Protein AF-A0A9N9CQS3-F1 (afdb_monomer_lite)

InterPro domains:
  IPR002759 RNase P subunit Pop5/Rpp14/Rnp2-like [PF01900] (7-66)
  IPR016819 Ribonuclease P/MRP protein subunit Pop5 [PIRSF023803] (1-77)
  IPR038085 RNase P subunit Pop5/Rpp14/Rnp2-like domain superfamily [G3DSA:3.30.70.3250] (1-77)
  IPR038085 RNase P subunit Pop5/Rpp14/Rnp2-like d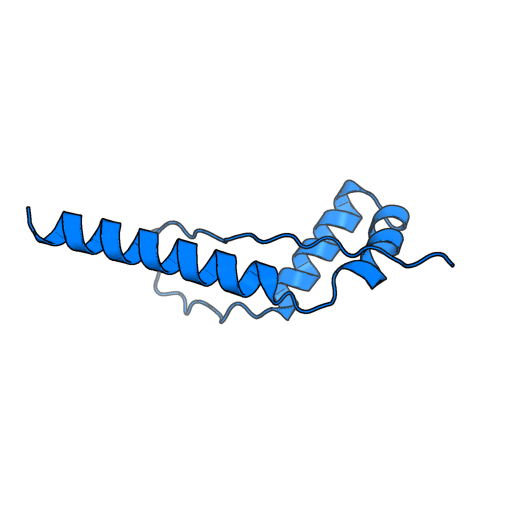omain superfamily [SSF160350] (1-74)

Organism: NCBI:txid1433469

Foldseek 3Di:
DDDDDADDDDDDDDDDCPVDDPDPPPDDDPVVVVVVVLVVQCVVPNPVSSVVCVPRPDDDDPPVVVVVVVVVVVVVVVVVVVVVD

Secondary structure (DSSP, 8-state):
---PPP-------PPP-------------HHHHHHHHHHHHHHHHHHHHHHHHTTTS----HHHHHHHHHHHHHHHHHHHHHHT-

pLDDT: mean 79.53, std 11.98, range [51.5, 96.94]

Structure (mmCIF, N/CA/C/O backbone):
data_AF-A0A9N9CQS3-F1
#
_entry.id   AF-A0A9N9CQS3-F1
#
loop_
_atom_site.group_PDB
_atom_site.id
_atom_site.type_symbol
_atom_site.label_atom_id
_atom_site.label_alt_id
_atom_site.label_comp_id
_atom_site.label_asym_id
_atom_site.label_entity_id
_atom_site.label_seq_id
_atom_site.pdbx_PDB_ins_code
_atom_site.Cartn_x
_atom_site.Cartn_y
_atom_site.Cartn_z
_atom_site.occupancy
_atom_site.B_iso_or_equiv
_atom_site.auth_seq_id
_atom_site.auth_comp_id
_atom_site.auth_asym_id
_atom_site.auth_atom_id
_atom_site.pdbx_PDB_model_num
ATOM 1 N N . MET A 1 1 ? 15.546 25.068 -8.816 1.00 60.31 1 MET A N 1
ATOM 2 C CA . MET A 1 1 ? 15.567 24.020 -7.767 1.00 60.31 1 MET A CA 1
ATOM 3 C C . MET A 1 1 ? 14.471 23.011 -8.063 1.00 60.31 1 MET A C 1
ATOM 5 O O . MET A 1 1 ? 13.356 23.438 -8.330 1.00 60.31 1 MET A O 1
ATOM 9 N N . VAL A 1 2 ? 14.768 21.710 -8.041 1.00 82.69 2 VAL A N 1
ATOM 10 C CA . VAL A 1 2 ? 13.784 20.645 -8.315 1.00 82.69 2 VAL A CA 1
ATOM 11 C C . VAL A 1 2 ? 13.652 19.773 -7.067 1.00 82.69 2 VAL A C 1
ATOM 13 O O . VAL A 1 2 ? 14.658 19.456 -6.440 1.00 82.69 2 VAL A O 1
ATOM 16 N N . ARG A 1 3 ? 12.418 19.432 -6.681 1.00 83.44 3 ARG A N 1
ATOM 17 C CA . ARG A 1 3 ? 12.093 18.618 -5.497 1.00 83.44 3 ARG A CA 1
ATOM 18 C C . ARG A 1 3 ? 11.326 17.368 -5.912 1.00 83.44 3 ARG A C 1
ATOM 20 O O . ARG A 1 3 ? 10.509 17.443 -6.830 1.00 83.44 3 ARG A O 1
ATOM 27 N N . LEU A 1 4 ? 11.538 16.256 -5.212 1.00 74.81 4 LEU A N 1
ATOM 28 C CA . LEU A 1 4 ? 10.735 15.046 -5.393 1.00 74.81 4 LEU A CA 1
ATOM 29 C C . LEU A 1 4 ? 9.329 15.268 -4.815 1.00 74.81 4 LEU A C 1
ATOM 31 O O . LEU A 1 4 ? 9.166 15.852 -3.742 1.00 74.81 4 LEU A O 1
ATOM 35 N N . LYS A 1 5 ? 8.300 14.854 -5.559 1.00 80.94 5 LYS A N 1
ATOM 36 C CA . LYS A 1 5 ? 6.903 14.902 -5.114 1.00 80.94 5 LYS A CA 1
ATOM 37 C C . LYS A 1 5 ? 6.468 13.498 -4.706 1.00 80.94 5 LYS A C 1
ATOM 39 O O . LYS A 1 5 ? 6.405 12.616 -5.555 1.00 80.94 5 LYS A O 1
ATOM 44 N N . HIS A 1 6 ? 6.143 13.320 -3.430 1.00 76.94 6 HIS A N 1
ATOM 45 C CA . HIS A 1 6 ? 5.570 12.077 -2.916 1.00 76.94 6 HIS A CA 1
ATOM 46 C C . HIS A 1 6 ? 4.066 12.016 -3.212 1.00 76.94 6 HIS A C 1
ATOM 48 O O . HIS A 1 6 ? 3.385 13.044 -3.164 1.00 76.94 6 HIS A O 1
ATOM 54 N N . ARG A 1 7 ? 3.563 10.817 -3.524 1.00 79.44 7 ARG A N 1
ATOM 55 C CA . ARG A 1 7 ? 2.133 10.508 -3.644 1.00 79.44 7 ARG A CA 1
ATOM 56 C C . ARG A 1 7 ? 1.795 9.411 -2.646 1.00 79.44 7 ARG A C 1
ATOM 58 O O . ARG A 1 7 ? 2.592 8.495 -2.470 1.00 79.44 7 ARG A O 1
ATOM 65 N N . TRP A 1 8 ? 0.632 9.524 -2.025 1.00 81.62 8 TRP A N 1
ATOM 66 C CA . TRP A 1 8 ? 0.181 8.632 -0.962 1.00 81.62 8 TRP A CA 1
ATOM 67 C C . TRP A 1 8 ? -1.065 7.904 -1.423 1.00 81.62 8 TRP A C 1
ATOM 69 O O . TRP A 1 8 ? -1.880 8.485 -2.139 1.00 81.62 8 TRP A O 1
ATOM 79 N N . ILE A 1 9 ? -1.174 6.641 -1.032 1.00 81.56 9 ILE A N 1
ATOM 80 C CA . ILE A 1 9 ? -2.309 5.781 -1.345 1.00 81.56 9 ILE A CA 1
ATOM 81 C C . ILE A 1 9 ? -2.843 5.287 -0.008 1.00 81.56 9 ILE A C 1
ATOM 83 O O . ILE A 1 9 ? -2.082 4.736 0.787 1.00 81.56 9 ILE A O 1
ATOM 87 N N . LEU A 1 10 ? -4.126 5.532 0.232 1.00 84.19 10 LEU A N 1
ATOM 88 C CA . LEU A 1 10 ? -4.872 4.946 1.334 1.00 84.19 10 LEU A CA 1
ATOM 89 C C . LEU A 1 10 ? -5.677 3.774 0.774 1.00 84.19 10 LEU A C 1
ATOM 91 O O . LEU A 1 10 ? -6.239 3.891 -0.315 1.00 84.19 10 LEU A O 1
ATOM 95 N N . PHE A 1 11 ? -5.697 2.657 1.488 1.00 84.50 11 PHE A N 1
ATOM 96 C CA . PHE A 1 11 ? -6.518 1.503 1.148 1.00 84.50 11 PHE A CA 1
ATOM 97 C C . PHE A 1 11 ? -7.019 0.846 2.431 1.00 84.50 11 PHE A C 1
ATOM 99 O O . PHE A 1 11 ? -6.376 0.950 3.476 1.00 84.50 11 PHE A O 1
ATOM 106 N N . GLU A 1 12 ? -8.151 0.168 2.318 1.00 85.19 12 GLU A N 1
ATOM 107 C CA . GLU A 1 12 ? -8.800 -0.582 3.386 1.00 85.19 12 GLU A CA 1
ATOM 108 C C . GLU A 1 12 ? -8.926 -2.045 2.950 1.00 85.19 12 GLU A C 1
ATOM 110 O O . GLU A 1 12 ? -9.118 -2.336 1.766 1.00 85.19 12 GLU A O 1
ATOM 115 N N . THR A 1 13 ? -8.771 -2.972 3.894 1.00 82.50 13 THR A N 1
ATOM 116 C CA . THR A 1 13 ? -8.966 -4.407 3.666 1.00 82.50 13 THR A CA 1
ATOM 117 C C . THR A 1 13 ? -10.234 -4.854 4.376 1.00 82.50 13 THR A C 1
ATOM 119 O O . THR A 1 13 ? -10.261 -4.894 5.604 1.00 82.50 13 THR A O 1
ATOM 122 N N . LEU A 1 14 ? -11.257 -5.200 3.600 1.00 84.56 14 LEU A N 1
ATOM 123 C CA . LEU A 1 14 ? -12.525 -5.715 4.106 1.00 84.56 14 LEU A CA 1
ATOM 124 C C . LEU A 1 14 ? -12.464 -7.243 4.159 1.00 84.56 14 LEU A C 1
ATOM 126 O O . LEU A 1 14 ? -12.140 -7.886 3.157 1.00 84.56 14 LEU A O 1
ATOM 130 N N . PHE A 1 15 ? -12.767 -7.813 5.322 1.00 82.25 15 PHE A N 1
ATOM 131 C CA . PHE A 1 15 ? -12.898 -9.255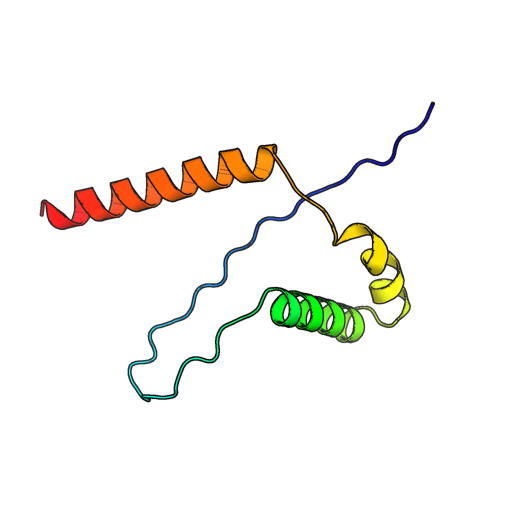 5.506 1.00 82.25 15 PHE A CA 1
ATOM 132 C C . PHE A 1 15 ? -14.381 -9.601 5.584 1.00 82.25 15 PHE A C 1
ATOM 134 O O . PHE A 1 15 ? -15.132 -8.949 6.301 1.00 82.25 15 PHE A O 1
ATOM 141 N N . GLU A 1 16 ? -14.8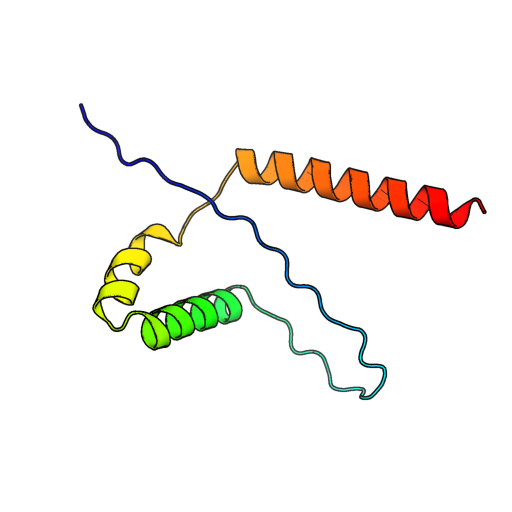05 -10.608 4.828 1.00 82.62 16 GLU A N 1
ATOM 142 C CA . GLU A 1 16 ? -16.163 -11.132 4.931 1.00 82.62 16 GLU A CA 1
ATOM 143 C C . GLU A 1 16 ? -16.236 -12.101 6.116 1.00 82.62 16 GLU A C 1
ATOM 145 O O . GLU A 1 16 ? -15.371 -12.974 6.253 1.00 82.62 16 GLU A O 1
ATOM 150 N N . ASP A 1 17 ? -17.270 -11.970 6.951 1.00 69.81 17 ASP A N 1
ATOM 151 C CA . ASP A 1 17 ? -17.531 -12.871 8.075 1.00 69.81 17 ASP A CA 1
ATOM 152 C C . ASP A 1 17 ? -17.962 -14.249 7.555 1.00 69.81 17 ASP A C 1
ATOM 154 O O . ASP A 1 17 ? -19.136 -14.631 7.533 1.00 69.81 17 ASP A O 1
ATOM 158 N N . THR A 1 18 ? -16.986 -15.039 7.113 1.00 63.12 18 THR A N 1
ATOM 159 C CA . THR A 1 18 ? -17.205 -16.452 6.826 1.00 63.12 18 THR A CA 1
ATOM 160 C C . THR A 1 18 ? -17.364 -17.161 8.166 1.00 63.12 18 THR A C 1
ATOM 162 O O . THR A 1 18 ? -16.395 -17.533 8.821 1.00 63.12 18 THR A O 1
ATOM 165 N N . SER A 1 19 ? -18.619 -17.317 8.580 1.00 61.19 19 SER A N 1
ATOM 166 C CA . SER A 1 19 ? -19.093 -17.824 9.875 1.00 61.19 19 SER A CA 1
ATOM 167 C C . SER A 1 19 ? -18.691 -19.262 10.252 1.00 61.19 19 SER A C 1
ATOM 169 O O . SER A 1 19 ? -19.334 -19.863 11.109 1.00 61.19 19 SER A O 1
ATOM 171 N N . GLN A 1 20 ? -17.637 -19.844 9.676 1.00 56.28 20 GLN A N 1
ATOM 172 C CA . GLN A 1 20 ? -17.130 -21.156 10.076 1.00 56.28 20 GLN A CA 1
ATOM 173 C C . GLN A 1 20 ? -15.611 -21.251 9.924 1.00 56.28 20 GLN A C 1
ATOM 175 O O . GLN A 1 20 ? -15.109 -21.677 8.889 1.00 56.28 20 GLN A O 1
ATOM 180 N N . GLN A 1 21 ? -14.890 -20.909 10.989 1.00 54.09 21 GLN A N 1
ATOM 181 C CA . GLN A 1 21 ? -14.030 -21.830 11.745 1.00 54.09 21 GLN A CA 1
ATOM 182 C C . GLN A 1 21 ? -13.200 -21.012 12.731 1.00 54.09 21 GLN A C 1
ATOM 184 O O . GLN A 1 21 ? -12.496 -20.089 12.327 1.00 54.09 21 GLN A O 1
ATOM 189 N N . ASP A 1 22 ? -13.285 -21.393 14.009 1.00 51.50 22 ASP A N 1
ATOM 190 C CA . ASP A 1 22 ? -12.446 -20.959 15.131 1.00 51.50 22 ASP A CA 1
ATOM 191 C C . ASP A 1 22 ? -10.962 -21.260 14.863 1.00 51.50 22 ASP A C 1
ATOM 193 O O . ASP A 1 22 ? -10.337 -22.130 15.472 1.00 51.50 22 ASP A O 1
ATOM 197 N N . THR A 1 23 ? -10.390 -20.553 13.903 1.00 57.19 23 THR A N 1
ATOM 198 C CA . THR A 1 23 ? -8.965 -20.537 13.622 1.00 57.19 23 THR A CA 1
ATOM 199 C C . THR A 1 23 ? -8.495 -19.211 14.174 1.00 57.19 23 THR A C 1
ATOM 201 O O . THR A 1 23 ? -8.993 -18.167 13.761 1.00 57.19 23 THR A O 1
ATOM 204 N N . SER A 1 24 ? -7.604 -19.251 15.163 1.00 56.41 24 SER A N 1
ATOM 205 C CA . SER A 1 24 ? -6.949 -18.063 15.706 1.00 56.41 24 SER A CA 1
ATOM 206 C C . SER A 1 24 ? -6.503 -17.177 14.547 1.00 56.41 24 SER A C 1
ATOM 208 O O . SER A 1 24 ? -5.611 -17.567 13.796 1.00 56.41 24 SER A O 1
ATOM 210 N N . VAL A 1 25 ? -7.173 -16.040 14.353 1.00 62.94 25 VAL A N 1
ATOM 211 C CA . VAL A 1 25 ? -6.815 -15.098 13.296 1.00 62.94 25 VAL A CA 1
ATOM 212 C C . VAL A 1 25 ? -5.425 -14.590 13.649 1.00 62.94 25 VAL A C 1
ATOM 214 O O . VAL A 1 25 ? -5.263 -13.839 14.614 1.00 62.94 25 VAL A O 1
ATOM 217 N N . ASP A 1 26 ? -4.412 -15.077 12.934 1.00 69.31 26 ASP A N 1
ATOM 218 C CA . ASP A 1 26 ? -3.042 -14.620 13.123 1.00 69.31 26 ASP A CA 1
ATOM 219 C C . ASP A 1 26 ? -3.007 -13.105 12.909 1.00 69.31 26 ASP A C 1
ATOM 221 O O . ASP A 1 26 ? -3.611 -12.568 11.976 1.00 69.31 26 ASP A O 1
ATOM 225 N N . SER A 1 27 ? -2.337 -12.396 13.816 1.00 75.31 27 SER A N 1
ATOM 226 C CA . SER A 1 27 ? -2.304 -10.938 13.789 1.00 75.31 27 SER A CA 1
ATOM 227 C C . SER A 1 27 ? -1.674 -10.449 12.484 1.00 75.31 27 SER A C 1
ATOM 229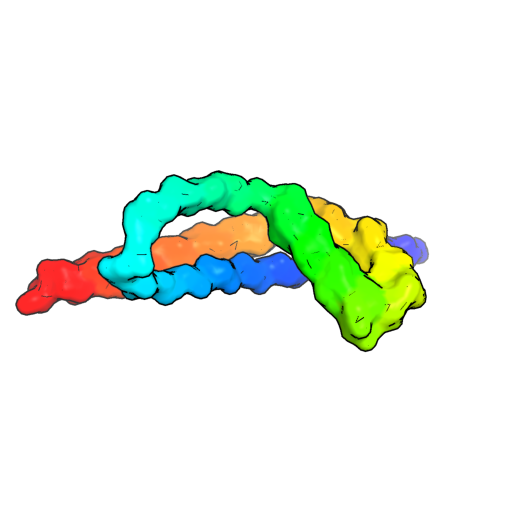 O O . SER A 1 27 ? -0.474 -10.637 12.267 1.00 75.31 27 SER A O 1
ATOM 231 N N . LEU A 1 28 ? -2.466 -9.791 11.636 1.00 79.19 28 LEU A N 1
ATOM 232 C CA . LEU A 1 28 ? -1.982 -9.201 10.393 1.00 79.19 28 LEU A CA 1
ATOM 233 C C . LEU A 1 28 ? -0.983 -8.081 10.711 1.00 79.19 28 LEU A C 1
ATOM 235 O O . LEU A 1 28 ? -1.351 -7.027 11.233 1.00 79.19 28 LEU A O 1
ATOM 239 N N . THR A 1 29 ? 0.293 -8.298 10.394 1.00 85.62 29 THR A N 1
ATOM 240 C CA . THR A 1 29 ? 1.343 -7.308 10.649 1.00 85.62 29 THR A CA 1
ATOM 241 C C . THR A 1 29 ? 1.554 -6.434 9.413 1.00 85.62 29 THR A C 1
ATOM 243 O O . THR A 1 29 ? 1.482 -6.902 8.277 1.00 85.62 29 THR A O 1
ATOM 246 N N . SER A 1 30 ? 1.903 -5.154 9.597 1.00 81.94 30 SER A N 1
ATOM 247 C CA . SER A 1 30 ? 2.221 -4.246 8.475 1.00 81.94 30 SER A CA 1
ATOM 248 C C . SER A 1 30 ? 3.316 -4.790 7.548 1.00 81.94 30 SER A C 1
ATOM 250 O O . SER A 1 30 ? 3.327 -4.497 6.354 1.00 81.94 30 SER A O 1
ATOM 252 N N . HIS A 1 31 ? 4.236 -5.590 8.096 1.00 83.44 31 HIS A N 1
ATOM 253 C CA . HIS A 1 31 ? 5.285 -6.269 7.345 1.00 83.44 31 HIS A CA 1
ATOM 254 C C . HIS A 1 31 ? 4.723 -7.260 6.315 1.00 83.44 31 HIS A C 1
ATOM 256 O O . HIS A 1 31 ? 5.216 -7.310 5.185 1.00 83.44 31 HIS A O 1
ATOM 262 N N . ASP A 1 32 ? 3.683 -8.009 6.677 1.00 87.06 32 ASP A N 1
ATOM 263 C CA . ASP A 1 32 ? 3.104 -9.054 5.829 1.00 87.06 32 ASP A CA 1
ATOM 264 C C . ASP A 1 32 ? 2.357 -8.430 4.655 1.00 87.06 32 ASP A C 1
ATOM 266 O O . ASP A 1 32 ? 2.566 -8.813 3.503 1.00 87.06 32 ASP A O 1
ATOM 270 N N . ILE A 1 33 ? 1.592 -7.367 4.924 1.00 87.62 33 ILE A N 1
ATOM 271 C CA . ILE A 1 33 ? 0.930 -6.555 3.894 1.00 87.62 33 ILE A CA 1
ATOM 272 C C . ILE A 1 33 ? 1.971 -5.995 2.919 1.00 87.62 33 ILE A C 1
ATOM 274 O O . ILE A 1 33 ? 1.848 -6.125 1.700 1.00 87.62 33 ILE A O 1
ATOM 278 N N . PHE A 1 34 ? 3.036 -5.393 3.447 1.00 85.25 34 PHE A N 1
ATOM 279 C CA . PHE A 1 34 ? 4.080 -4.781 2.633 1.00 85.25 34 PHE A CA 1
ATOM 280 C C . PHE A 1 34 ? 4.843 -5.796 1.774 1.00 85.25 34 PHE A C 1
ATOM 282 O O . PHE A 1 34 ? 5.172 -5.512 0.618 1.00 85.25 34 PHE A O 1
ATOM 289 N N . THR A 1 35 ? 5.114 -6.981 2.321 1.00 89.12 35 THR A N 1
ATOM 290 C CA . THR A 1 35 ? 5.769 -8.077 1.598 1.00 89.12 35 THR A CA 1
ATOM 291 C C . THR A 1 35 ? 4.867 -8.591 0.482 1.00 89.12 35 THR A C 1
ATOM 293 O O . THR A 1 35 ? 5.298 -8.631 -0.671 1.00 89.12 35 THR A O 1
ATOM 296 N N . THR A 1 36 ? 3.590 -8.826 0.784 1.00 90.38 36 THR A N 1
ATOM 297 C CA . THR A 1 36 ? 2.579 -9.279 -0.182 1.00 90.38 36 THR A CA 1
ATOM 298 C C . THR A 1 36 ? 2.439 -8.309 -1.358 1.00 90.38 36 THR A C 1
ATOM 300 O O . THR A 1 36 ? 2.437 -8.717 -2.520 1.00 90.38 36 THR A O 1
ATOM 303 N N . VAL A 1 37 ? 2.393 -6.997 -1.094 1.00 89.62 37 VAL A N 1
ATOM 304 C CA . VAL A 1 37 ? 2.323 -5.978 -2.157 1.00 89.62 37 VAL A CA 1
ATOM 305 C C . VAL A 1 37 ? 3.570 -6.014 -3.044 1.00 89.62 37 VAL A C 1
ATOM 307 O O . VAL A 1 37 ? 3.460 -5.938 -4.269 1.00 89.62 37 VAL A O 1
ATOM 310 N N . LYS A 1 38 ? 4.767 -6.162 -2.465 1.00 89.56 38 LYS A N 1
ATOM 311 C CA . LYS A 1 38 ? 6.010 -6.262 -3.248 1.00 89.56 38 LYS A CA 1
ATOM 312 C C . LYS A 1 38 ? 6.053 -7.509 -4.119 1.00 89.56 38 LYS A C 1
ATOM 314 O O . LYS A 1 38 ? 6.517 -7.425 -5.255 1.00 89.56 38 LYS A O 1
ATOM 319 N N . GLU A 1 39 ? 5.607 -8.639 -3.586 1.00 93.31 39 GLU A N 1
ATOM 320 C CA . GLU A 1 39 ? 5.529 -9.905 -4.314 1.00 93.31 39 GLU A CA 1
ATOM 321 C C . GLU A 1 39 ? 4.528 -9.812 -5.464 1.00 93.31 39 GLU A C 1
ATOM 323 O O . GLU A 1 39 ? 4.857 -10.173 -6.592 1.00 93.31 39 GLU A O 1
ATOM 328 N N . SER A 1 40 ? 3.361 -9.211 -5.224 1.00 94.00 40 SER A N 1
ATOM 329 C CA . SER A 1 40 ? 2.364 -8.950 -6.265 1.00 94.00 40 SER A CA 1
ATOM 330 C C . SER A 1 40 ? 2.921 -8.067 -7.387 1.00 94.00 40 SER A C 1
ATOM 332 O O . SER A 1 40 ? 2.737 -8.362 -8.570 1.00 94.00 40 SER A O 1
ATOM 334 N N . ILE A 1 41 ? 3.678 -7.016 -7.056 1.00 93.50 41 ILE A N 1
ATOM 335 C CA . ILE A 1 41 ? 4.316 -6.162 -8.069 1.00 93.50 41 ILE A CA 1
ATOM 336 C C . ILE A 1 41 ? 5.366 -6.942 -8.860 1.00 93.50 41 ILE A C 1
ATOM 338 O O . ILE A 1 41 ? 5.443 -6.791 -10.076 1.00 93.50 41 ILE A O 1
ATOM 342 N N . GLN A 1 42 ? 6.156 -7.789 -8.203 1.00 95.12 42 GLN A N 1
ATOM 343 C CA . GLN A 1 42 ? 7.142 -8.615 -8.891 1.00 95.12 42 GLN A CA 1
ATOM 344 C C . GLN A 1 42 ? 6.480 -9.623 -9.836 1.00 95.12 42 GLN A C 1
ATOM 346 O O . GLN A 1 42 ? 6.944 -9.794 -10.960 1.00 95.12 42 GLN A O 1
ATOM 351 N N . LEU A 1 43 ? 5.380 -10.246 -9.412 1.00 96.94 43 LEU A N 1
ATOM 352 C CA . LEU A 1 43 ? 4.645 -11.220 -10.214 1.00 96.94 43 LEU A CA 1
ATOM 353 C C . LEU A 1 43 ? 4.019 -10.585 -11.466 1.00 96.94 43 LEU A C 1
ATOM 355 O O . LEU A 1 43 ? 4.041 -11.193 -12.531 1.00 96.94 43 LEU A O 1
ATOM 359 N N . ASN A 1 44 ? 3.511 -9.353 -11.360 1.00 96.81 44 ASN A N 1
ATOM 360 C CA . ASN A 1 44 ? 2.832 -8.666 -12.465 1.00 96.81 44 ASN A CA 1
ATOM 361 C C . ASN A 1 44 ? 3.764 -7.810 -13.349 1.00 96.81 44 ASN A C 1
ATOM 363 O O . ASN A 1 44 ? 3.536 -7.699 -14.552 1.00 96.81 44 ASN A O 1
ATOM 367 N N . PHE A 1 45 ? 4.804 -7.193 -12.777 1.00 95.31 45 PHE A N 1
ATOM 368 C CA . PHE A 1 45 ? 5.670 -6.205 -13.450 1.00 95.31 45 PHE A CA 1
ATOM 369 C C . PHE A 1 45 ? 7.159 -6.593 -13.477 1.00 95.31 45 PHE A C 1
ATOM 371 O O . PHE A 1 45 ? 7.991 -5.836 -13.989 1.00 95.31 45 PHE A O 1
ATOM 378 N N . GLY A 1 46 ? 7.513 -7.756 -12.927 1.00 95.00 46 GLY A N 1
ATOM 379 C CA . GLY A 1 46 ? 8.879 -8.263 -12.875 1.00 95.00 46 GLY A CA 1
ATOM 380 C C . GLY A 1 46 ? 9.806 -7.477 -11.945 1.00 95.00 46 GLY A C 1
ATOM 381 O O . GLY A 1 46 ? 9.403 -6.603 -11.169 1.00 95.00 46 GLY A O 1
ATOM 382 N N . ASP A 1 47 ? 11.098 -7.776 -12.056 1.00 93.56 47 ASP A N 1
ATOM 383 C CA . ASP A 1 47 ? 12.131 -7.189 -11.196 1.00 93.56 47 ASP A CA 1
ATOM 384 C C . ASP A 1 47 ? 12.303 -5.684 -11.423 1.00 93.56 47 ASP A C 1
ATOM 386 O O . ASP A 1 47 ? 12.593 -4.939 -10.484 1.00 93.56 47 ASP A O 1
ATOM 390 N N . TYR A 1 48 ? 12.071 -5.220 -12.655 1.00 92.25 48 TYR A N 1
ATOM 391 C CA . TYR A 1 48 ? 12.137 -3.799 -12.985 1.00 92.25 48 TYR A CA 1
ATOM 392 C C . TYR A 1 48 ? 11.059 -3.004 -12.239 1.00 92.25 48 TYR A C 1
ATOM 394 O O . TYR A 1 48 ? 11.375 -2.027 -11.558 1.00 92.25 48 TYR A O 1
ATOM 402 N N . GLY A 1 49 ? 9.801 -3.462 -12.285 1.00 90.44 49 GLY A N 1
ATOM 403 C CA . GLY A 1 49 ? 8.700 -2.827 -11.560 1.00 90.44 49 GLY A CA 1
ATOM 404 C C . GLY A 1 49 ? 8.935 -2.817 -10.051 1.00 90.44 49 GLY A C 1
ATOM 405 O O . GLY A 1 49 ? 8.804 -1.773 -9.407 1.00 90.44 49 GLY A O 1
ATOM 406 N N . ARG A 1 50 ? 9.383 -3.951 -9.496 1.00 89.19 50 ARG A N 1
ATOM 407 C CA . ARG A 1 50 ? 9.735 -4.075 -8.074 1.00 89.19 50 ARG A CA 1
ATOM 408 C C . ARG A 1 50 ? 10.842 -3.098 -7.661 1.00 89.19 50 ARG A C 1
ATOM 410 O O . ARG A 1 50 ? 10.755 -2.485 -6.597 1.00 89.19 50 ARG A O 1
ATOM 417 N N . GLY A 1 51 ? 11.864 -2.929 -8.499 1.00 88.94 51 GLY A N 1
ATOM 418 C CA . GLY A 1 51 ? 12.958 -1.987 -8.268 1.00 88.94 51 GLY A CA 1
ATOM 419 C C . GLY A 1 51 ? 12.478 -0.536 -8.198 1.00 88.94 51 GLY A C 1
ATOM 420 O O . GLY A 1 51 ? 12.840 0.181 -7.262 1.00 88.94 51 GLY A O 1
ATOM 421 N N . CYS A 1 52 ? 11.606 -0.124 -9.122 1.00 86.88 52 CYS A N 1
ATOM 422 C CA . CYS A 1 52 ? 11.087 1.245 -9.200 1.00 86.88 52 CYS A CA 1
ATOM 423 C C . CYS A 1 52 ? 10.276 1.679 -7.969 1.00 86.88 52 CYS A C 1
ATOM 425 O O . CYS A 1 52 ? 10.347 2.844 -7.582 1.00 86.88 52 CYS A O 1
ATOM 427 N N . VAL A 1 53 ? 9.522 0.768 -7.347 1.00 84.19 53 VAL A N 1
ATOM 428 C CA . VAL A 1 53 ? 8.646 1.085 -6.200 1.00 84.19 53 VAL A CA 1
ATOM 429 C C . VAL A 1 53 ? 9.330 0.932 -4.838 1.00 84.19 53 VAL A C 1
ATOM 431 O O . VAL A 1 53 ? 8.811 1.388 -3.819 1.00 84.19 53 VAL A O 1
ATOM 434 N N . SER A 1 54 ? 10.500 0.289 -4.804 1.00 79.00 54 SER A N 1
ATOM 435 C CA . SER A 1 54 ? 11.167 -0.128 -3.565 1.00 79.00 54 SER A CA 1
ATOM 436 C C . SER A 1 54 ? 11.499 1.025 -2.609 1.00 79.00 54 SER A C 1
ATOM 438 O O . SER A 1 54 ? 11.439 0.844 -1.394 1.00 79.00 54 SER A O 1
ATOM 440 N N . SER A 1 55 ? 11.808 2.209 -3.144 1.00 75.06 55 SER A N 1
ATOM 441 C CA . SER A 1 55 ? 12.171 3.404 -2.374 1.00 75.06 55 SER A CA 1
ATOM 442 C C . SER A 1 55 ? 10.987 4.325 -2.066 1.00 75.06 55 SER A C 1
ATOM 444 O O . SER A 1 55 ? 11.075 5.137 -1.148 1.00 75.06 55 SER A O 1
ATOM 446 N N . SER A 1 56 ? 9.880 4.215 -2.811 1.00 73.88 56 SER A N 1
ATOM 447 C CA . SER A 1 56 ? 8.741 5.138 -2.720 1.00 73.88 56 SER A CA 1
ATOM 448 C C . SER A 1 56 ? 7.636 4.688 -1.769 1.00 73.88 56 SER A C 1
ATOM 450 O O . SER A 1 56 ? 6.819 5.512 -1.375 1.00 73.88 56 SER A O 1
ATOM 452 N N . LEU A 1 57 ? 7.591 3.404 -1.405 1.00 67.50 57 LEU A N 1
ATOM 453 C CA . LEU A 1 57 ? 6.525 2.827 -0.574 1.00 67.50 57 LEU A CA 1
ATOM 454 C C . LEU A 1 57 ? 6.673 3.107 0.937 1.00 67.50 57 LEU A C 1
ATOM 456 O O . LEU A 1 57 ? 5.873 2.614 1.723 1.00 67.50 57 LEU A O 1
ATOM 460 N N . ASN A 1 58 ? 7.663 3.903 1.353 1.00 61.94 58 ASN A N 1
ATOM 461 C CA . ASN A 1 58 ? 7.903 4.232 2.758 1.00 61.94 58 ASN A CA 1
ATOM 462 C C . ASN A 1 58 ? 7.576 5.704 3.045 1.00 61.94 58 ASN A C 1
ATOM 464 O O . ASN A 1 58 ? 8.186 6.602 2.460 1.00 61.94 58 ASN A O 1
ATOM 468 N N . GLY A 1 59 ? 6.686 5.964 4.007 1.00 57.00 59 GLY A N 1
ATOM 469 C CA . GLY A 1 59 ? 6.590 7.273 4.653 1.00 57.00 59 GLY A CA 1
ATOM 470 C C . GLY A 1 59 ? 5.277 7.528 5.395 1.00 57.00 59 GLY A C 1
ATOM 471 O O . GLY A 1 59 ? 4.397 6.674 5.435 1.00 57.00 59 GLY A O 1
ATOM 472 N N . THR A 1 60 ? 5.148 8.722 5.976 1.00 54.66 60 THR A N 1
ATOM 473 C CA . THR A 1 60 ? 4.011 9.086 6.834 1.00 54.66 60 THR A CA 1
ATOM 474 C C . THR A 1 60 ? 3.378 10.415 6.407 1.00 54.66 60 THR A C 1
ATOM 476 O O . THR A 1 60 ? 4.029 11.457 6.382 1.00 54.66 60 THR A O 1
ATOM 479 N N . ILE A 1 61 ? 2.093 10.328 6.056 1.00 69.06 61 ILE A N 1
ATOM 480 C CA . ILE A 1 61 ? 1.114 11.325 5.595 1.00 69.06 61 ILE A CA 1
ATOM 481 C C . ILE A 1 61 ? 0.268 12.121 6.608 1.00 69.06 61 ILE A C 1
ATOM 483 O O . ILE A 1 61 ? -0.816 11.638 6.915 1.00 69.06 61 ILE A O 1
ATOM 487 N N . LYS A 1 62 ? 0.605 13.350 7.041 1.00 66.38 62 LYS A N 1
ATOM 488 C CA . LYS A 1 62 ? -0.327 14.176 7.863 1.00 66.38 62 LYS A CA 1
ATOM 489 C C . LYS A 1 62 ? -1.702 14.418 7.208 1.00 66.38 62 LYS A C 1
ATOM 491 O O . LYS A 1 62 ? -2.708 14.453 7.897 1.00 66.38 62 LYS A O 1
ATOM 496 N N . GLN A 1 63 ? -1.753 14.587 5.885 1.00 60.38 63 GLN A N 1
ATOM 497 C CA . GLN A 1 63 ? -3.011 14.816 5.155 1.00 60.38 63 GLN A CA 1
ATOM 498 C C . GLN A 1 63 ? -3.865 13.548 5.021 1.00 60.38 63 GLN A C 1
ATOM 500 O O . GLN A 1 63 ? -5.083 13.635 5.118 1.00 60.38 63 GLN A O 1
ATOM 505 N N . CYS A 1 64 ? -3.247 12.372 4.856 1.00 67.50 64 CYS A N 1
ATOM 506 C CA . CYS A 1 64 ? -3.987 11.108 4.883 1.00 67.50 64 CYS A CA 1
ATOM 507 C C . CYS A 1 64 ? -4.599 10.861 6.265 1.00 67.50 64 CYS A C 1
ATOM 509 O O . CYS A 1 64 ? -5.709 10.363 6.340 1.00 67.50 64 CYS A O 1
ATOM 511 N N . GLN A 1 65 ? -3.925 11.271 7.345 1.00 78.31 65 GLN A N 1
ATOM 512 C CA . GLN A 1 65 ? -4.467 11.153 8.703 1.00 78.31 65 GLN A CA 1
ATOM 513 C C . GLN A 1 65 ? -5.760 11.954 8.895 1.00 78.31 65 GLN A C 1
ATOM 515 O O . GLN A 1 65 ? -6.692 11.449 9.503 1.00 78.31 65 GLN A O 1
ATOM 520 N N . THR A 1 66 ? -5.846 13.180 8.366 1.00 77.12 66 THR A N 1
ATOM 521 C CA . THR A 1 66 ? -7.082 13.978 8.455 1.00 77.12 66 THR A CA 1
ATOM 522 C C . THR A 1 66 ? -8.240 13.322 7.707 1.00 77.12 66 THR A C 1
ATOM 524 O O . THR A 1 66 ? -9.340 13.281 8.240 1.00 77.12 66 THR A O 1
ATOM 527 N N . LEU A 1 67 ? -7.974 12.777 6.517 1.00 77.69 67 LEU A N 1
ATOM 528 C CA . LEU A 1 67 ? -8.984 12.098 5.705 1.00 77.69 67 LEU A CA 1
ATOM 529 C C . LEU A 1 67 ? -9.478 10.798 6.361 1.00 77.69 67 LEU A C 1
ATOM 531 O O . LEU A 1 67 ? -10.671 10.535 6.343 1.00 77.69 67 LEU A O 1
ATOM 535 N N . ILE A 1 68 ? -8.585 10.026 6.992 1.00 83.88 68 ILE A N 1
ATOM 536 C CA . ILE A 1 68 ? -8.966 8.826 7.761 1.00 83.88 68 ILE A CA 1
ATOM 537 C C . ILE A 1 68 ? -9.915 9.198 8.905 1.00 83.88 68 ILE A C 1
ATOM 539 O O . ILE A 1 68 ? -10.938 8.558 9.087 1.00 83.88 68 ILE A O 1
ATOM 543 N N . ILE A 1 69 ? -9.610 10.267 9.647 1.00 86.31 69 ILE A N 1
ATOM 544 C CA . ILE A 1 69 ? -10.455 10.712 10.766 1.00 86.31 69 ILE A CA 1
ATOM 545 C C . ILE A 1 69 ? -11.847 11.152 10.289 1.00 86.31 69 ILE A C 1
ATOM 547 O O . ILE A 1 69 ? -12.816 11.010 11.027 1.00 86.31 69 ILE A O 1
ATOM 551 N N . GLU A 1 70 ? -11.948 11.756 9.106 1.00 86.69 70 GLU A N 1
ATOM 552 C CA . GLU A 1 70 ? -13.232 12.148 8.517 1.00 86.69 70 GLU A CA 1
ATOM 553 C C . GLU A 1 70 ? -14.057 10.916 8.132 1.00 86.69 70 GLU A C 1
ATOM 555 O O . GLU A 1 70 ? -15.203 10.811 8.557 1.00 86.69 70 GLU A O 1
ATOM 560 N N . TYR A 1 71 ? -13.432 9.944 7.465 1.00 86.69 71 TYR A N 1
ATOM 561 C CA . TYR A 1 71 ? -14.053 8.665 7.118 1.00 86.69 71 TYR A CA 1
ATOM 562 C C . TYR A 1 71 ? -14.545 7.886 8.349 1.00 86.69 71 TYR A C 1
ATOM 564 O O . TYR A 1 71 ? -15.697 7.463 8.389 1.00 86.69 71 TYR A O 1
ATOM 572 N N . ASP A 1 72 ? -13.719 7.768 9.395 1.00 90.56 72 ASP A N 1
ATOM 573 C CA . ASP A 1 72 ? -14.102 7.074 10.633 1.00 90.56 72 ASP A CA 1
ATOM 574 C C . ASP A 1 72 ? -15.332 7.720 11.296 1.00 90.56 72 ASP A C 1
ATOM 576 O O . ASP A 1 72 ? -16.166 7.030 11.878 1.00 90.56 72 ASP A O 1
ATOM 580 N N . LYS A 1 73 ? -15.472 9.051 11.213 1.00 91.31 73 LYS A N 1
ATOM 581 C CA . LYS A 1 73 ? -16.637 9.759 11.767 1.00 91.31 73 LYS A CA 1
ATOM 582 C C . LYS A 1 73 ? -17.909 9.487 10.979 1.00 91.31 73 LYS A C 1
ATOM 584 O O . LYS A 1 73 ? -18.957 9.338 11.597 1.00 91.31 73 LYS A O 1
ATOM 589 N N . GLU A 1 74 ? -17.821 9.456 9.652 1.00 90.69 74 GLU A N 1
ATOM 590 C CA . GLU A 1 74 ? -18.962 9.144 8.784 1.00 90.69 74 GLU A CA 1
ATOM 591 C C . GLU A 1 74 ? -19.485 7.733 9.071 1.00 90.69 74 GLU A C 1
ATOM 593 O O . GLU A 1 74 ? -20.683 7.562 9.276 1.00 90.69 74 GLU A O 1
ATOM 598 N N . GLN A 1 75 ? -18.582 6.759 9.225 1.00 86.81 75 GLN A N 1
ATOM 599 C CA . GLN A 1 75 ? -18.945 5.379 9.556 1.00 86.81 75 GLN A CA 1
ATOM 600 C C . GLN A 1 75 ? -19.610 5.242 10.932 1.00 86.81 75 GLN A C 1
ATOM 602 O O . GLN A 1 75 ? -20.534 4.454 11.111 1.00 86.81 75 GLN A O 1
ATOM 607 N N . ILE A 1 76 ? -19.159 6.002 11.934 1.00 91.25 76 ILE A N 1
ATOM 608 C CA . ILE A 1 76 ? -19.785 5.981 13.265 1.00 91.25 76 ILE A CA 1
ATOM 609 C C . ILE A 1 76 ? -21.206 6.555 13.208 1.00 91.25 76 ILE A C 1
ATOM 611 O O . ILE A 1 76 ? -22.104 5.979 13.815 1.00 91.25 76 ILE A O 1
ATOM 615 N N . LEU A 1 77 ? -21.409 7.652 12.472 1.00 91.44 77 LEU A N 1
ATOM 616 C CA . LEU A 1 77 ? -22.728 8.274 12.317 1.00 91.44 77 LEU A CA 1
ATOM 617 C C . LEU A 1 77 ? -23.716 7.345 11.601 1.00 91.44 77 LEU A C 1
ATOM 619 O O . LEU A 1 77 ? -24.849 7.216 12.050 1.00 91.44 77 LEU A O 1
ATOM 623 N N . GLU A 1 78 ? -23.283 6.663 10.537 1.00 88.50 78 GLU A N 1
ATOM 624 C CA . GLU A 1 78 ? -24.130 5.703 9.812 1.00 88.50 78 GLU A CA 1
ATOM 625 C C . GLU A 1 78 ? -24.590 4.547 10.715 1.00 88.50 78 GLU A C 1
ATOM 627 O O . GLU A 1 78 ? -25.748 4.139 10.664 1.00 88.50 78 GLU A O 1
ATOM 632 N N . ASN A 1 79 ? -23.713 4.055 11.594 1.00 82.81 79 ASN A N 1
ATOM 633 C CA . ASN A 1 79 ? -24.073 3.006 12.549 1.00 82.81 79 ASN A CA 1
ATOM 634 C C . ASN A 1 79 ? -25.024 3.501 13.655 1.00 82.81 79 ASN A C 1
ATOM 636 O O . ASN A 1 79 ? -25.894 2.747 14.079 1.00 82.81 79 ASN A O 1
ATOM 640 N N . GLU A 1 80 ? -24.891 4.751 14.108 1.00 85.56 80 GLU A N 1
ATOM 641 C CA . GLU A 1 80 ? -25.790 5.344 15.112 1.00 85.56 80 GLU A CA 1
ATOM 642 C C . GLU A 1 80 ? -27.210 5.550 14.553 1.00 85.56 80 GLU A C 1
ATOM 644 O O . GLU A 1 80 ? -28.190 5.266 15.238 1.00 85.56 80 GLU A O 1
ATOM 649 N N . GLU A 1 81 ? -27.343 5.952 13.283 1.00 83.62 81 GLU A N 1
ATOM 650 C CA . GLU A 1 81 ? -28.649 6.082 12.614 1.00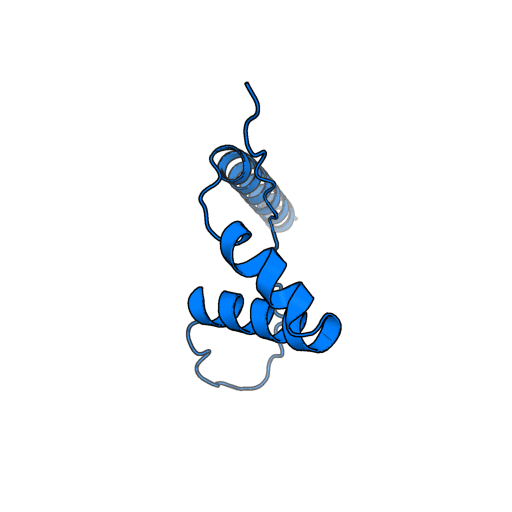 83.62 81 GLU A CA 1
ATOM 651 C C . GLU A 1 81 ? -29.376 4.733 12.440 1.00 83.62 81 GLU A C 1
ATOM 653 O O . GLU A 1 81 ? -30.610 4.689 12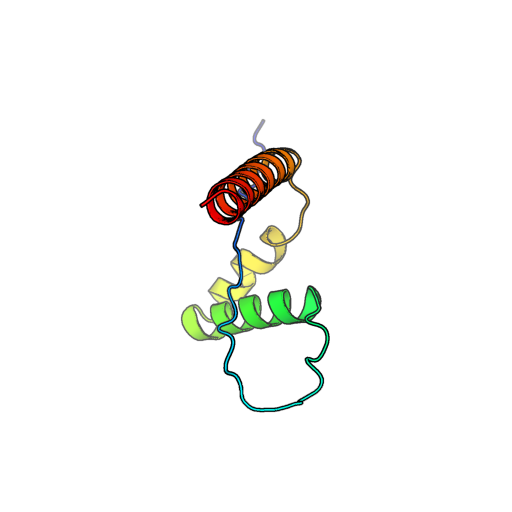.418 1.00 83.62 81 GLU A O 1
ATOM 658 N N . LEU A 1 82 ? -28.633 3.627 12.335 1.00 74.69 82 LEU A N 1
ATOM 659 C CA . LEU A 1 82 ? -29.193 2.277 12.222 1.00 74.69 82 LEU A CA 1
ATOM 660 C C . LEU A 1 82 ? -29.724 1.726 13.557 1.00 74.69 82 LEU A C 1
ATOM 662 O O . LEU A 1 82 ? -30.655 0.922 13.531 1.00 74.69 82 LEU A O 1
ATOM 666 N N . ASP A 1 83 ? -29.182 2.160 14.698 1.00 72.06 83 ASP A N 1
ATOM 667 C CA . ASP A 1 83 ? -29.609 1.707 16.034 1.00 72.06 83 ASP A CA 1
ATOM 668 C C . ASP A 1 83 ? -30.908 2.390 16.525 1.00 72.06 83 ASP A C 1
ATOM 670 O O . ASP A 1 83 ? -31.593 1.859 17.403 1.00 72.06 83 ASP A O 1
ATOM 674 N N . ASP A 1 84 ? -31.278 3.543 15.954 1.00 66.38 84 ASP A N 1
ATOM 675 C CA . ASP A 1 84 ? -32.470 4.327 16.330 1.00 66.38 84 ASP A CA 1
ATOM 676 C C . ASP A 1 84 ? -33.783 3.873 15.637 1.00 66.38 84 ASP A C 1
ATOM 678 O O . ASP A 1 84 ? -34.853 4.431 15.918 1.00 66.38 84 ASP A O 1
ATOM 682 N N . THR A 1 85 ? -33.736 2.867 14.748 1.00 56.62 85 THR A N 1
ATOM 683 C CA . THR A 1 85 ? -34.897 2.357 13.974 1.00 56.62 85 THR A CA 1
ATOM 684 C C . THR A 1 85 ? -35.370 0.981 14.446 1.00 56.62 85 THR A C 1
ATOM 686 O O . THR A 1 85 ? -36.606 0.792 14.559 1.00 56.62 85 THR A O 1
#

Radius of gyration: 18.36 Å; chains: 1; bounding box: 50×46×30 Å

Sequence (85 aa):
MVRLKHRWILFETLFEDTSQQDTSVDSLTSHDIFTTVKESIQLNFGDYGRGCVSSSLNGTIKQCQTLIIEYDKEQILENEELDDT